Protein AF-A0A8S2RCW6-F1 (afdb_monomer)

Organism: NCBI:txid392030

Foldseek 3Di:
DAAAPVPPPDQQRDWAADDPQWWQPDPDPDTIDRRVLLVVQVVCVVVVHDGCNVVRDTHGPPPPDDDDDDDPPPDDDDDD

Secondary structure (DSSP, 8-state):
-EEBTTTBS-TT-EEEEPPTTEE--S-SS--EEEHHHHHHHHHHHHTT----GGG-SPEES--S---S------S-----

Mean predicted aligned error: 11.44 Å

Solvent-accessible surface area (backbone atoms only — not comparable to full-atom values): 5221 Å² total; per-residue (Å²): 118,45,64,38,91,91,63,43,92,44,88,49,29,31,33,42,64,54,55,93,68,35,35,58,76,62,100,57,99,60,64,58,45,53,28,46,59,49,54,54,26,42,54,29,49,78,72,72,43,93,57,57,44,91,70,72,54,62,39,70,68,78,81,83,72,82,74,98,76,75,82,83,82,82,75,77,93,76,89,133

pLDDT: mean 77.24, std 19.56, range [38.66, 98.19]

Radius of gyration: 17.41 Å; Cα contacts (8 Å, |Δi|>4): 84; chains: 1; bounding box: 53×39×35 Å

Sequence (80 aa):
MIPEEETGFDLASYRCICKVGYEYPFNSMKNYFEGALIEHEYAKMLRGEINAYENMQCRSIDQQLEPRYYSSDCVQNQSL

Structure (mmCIF, N/CA/C/O backbone):
data_AF-A0A8S2RCW6-F1
#
_entry.id   AF-A0A8S2RCW6-F1
#
loop_
_atom_site.group_PDB
_atom_site.id
_atom_site.type_symbol
_atom_site.label_atom_id
_atom_site.label_alt_id
_atom_site.label_comp_id
_atom_site.label_asym_id
_atom_site.label_entity_id
_atom_site.label_seq_id
_atom_site.pdbx_PDB_ins_code
_atom_site.Cartn_x
_atom_site.Cartn_y
_atom_site.Cartn_z
_atom_site.occupancy
_atom_site.B_iso_or_equiv
_atom_site.auth_seq_id
_atom_site.auth_comp_id
_atom_site.auth_asym_id
_atom_site.auth_atom_id
_atom_site.pdbx_PDB_model_num
ATOM 1 N N . MET A 1 1 ? 3.028 -3.656 -10.832 1.00 59.91 1 MET A N 1
ATOM 2 C CA . MET A 1 1 ? 3.785 -4.764 -10.225 1.00 59.91 1 MET A CA 1
ATOM 3 C C . MET A 1 1 ? 5.082 -4.861 -10.990 1.00 59.91 1 MET A C 1
ATOM 5 O O . MET A 1 1 ? 5.034 -4.879 -12.214 1.00 59.91 1 MET A O 1
ATOM 9 N N . ILE A 1 2 ? 6.208 -4.799 -10.292 1.00 71.75 2 ILE A N 1
ATOM 10 C CA . ILE A 1 2 ? 7.540 -4.972 -10.878 1.00 71.75 2 ILE A CA 1
ATOM 11 C C . ILE A 1 2 ? 8.169 -6.161 -10.142 1.00 71.75 2 ILE A C 1
ATOM 13 O O . ILE A 1 2 ? 8.233 -6.068 -8.915 1.00 71.75 2 ILE A O 1
ATOM 17 N N . PRO A 1 3 ? 8.561 -7.249 -10.826 1.00 71.31 3 PRO A N 1
ATOM 18 C CA . PRO A 1 3 ? 9.244 -8.380 -10.198 1.00 71.31 3 PRO A CA 1
ATOM 19 C C . PRO A 1 3 ? 10.571 -7.966 -9.554 1.00 71.31 3 PRO A C 1
ATOM 21 O O . PRO A 1 3 ? 11.168 -6.963 -9.954 1.00 71.31 3 PRO A O 1
ATOM 24 N N . GLU A 1 4 ? 11.037 -8.726 -8.569 1.00 72.25 4 GLU A N 1
ATOM 25 C CA . GLU A 1 4 ? 12.400 -8.580 -8.051 1.00 72.25 4 GLU A CA 1
ATOM 26 C C . GLU A 1 4 ? 13.397 -9.378 -8.907 1.00 72.25 4 GLU A C 1
ATOM 28 O O . GLU A 1 4 ? 13.188 -10.554 -9.200 1.00 72.25 4 GLU A O 1
ATOM 33 N N . GLU A 1 5 ? 14.492 -8.726 -9.310 1.00 67.62 5 GLU A N 1
ATOM 34 C CA . GLU A 1 5 ? 15.456 -9.239 -10.304 1.00 67.62 5 GLU A CA 1
ATOM 35 C C . GLU A 1 5 ? 16.095 -10.584 -9.904 1.00 67.62 5 GLU A C 1
ATOM 37 O O . GLU A 1 5 ? 16.411 -11.402 -10.762 1.00 67.62 5 GLU A O 1
ATOM 42 N N . GLU A 1 6 ? 16.247 -10.836 -8.600 1.00 65.75 6 GLU A N 1
ATOM 43 C CA . GLU A 1 6 ? 16.949 -12.008 -8.056 1.00 65.75 6 GLU A CA 1
ATOM 44 C C . GLU A 1 6 ? 16.028 -13.221 -7.824 1.00 65.75 6 GLU A C 1
ATOM 46 O O . GLU A 1 6 ? 16.507 -14.346 -7.693 1.00 65.75 6 GLU A O 1
ATOM 51 N N . THR A 1 7 ? 14.710 -13.008 -7.740 1.00 63.16 7 THR A N 1
ATOM 52 C CA . THR A 1 7 ? 13.738 -14.050 -7.355 1.00 63.16 7 THR A CA 1
ATOM 53 C C . THR A 1 7 ? 12.741 -14.401 -8.462 1.00 63.16 7 THR A C 1
ATOM 55 O O . THR A 1 7 ? 11.987 -15.358 -8.327 1.00 63.16 7 THR A O 1
ATOM 58 N N . GLY A 1 8 ? 12.765 -13.704 -9.603 1.00 65.00 8 GLY A N 1
ATOM 59 C CA . GLY A 1 8 ? 11.920 -14.039 -10.751 1.00 65.00 8 GLY A CA 1
ATOM 60 C C . GLY A 1 8 ? 10.434 -13.721 -10.525 1.00 65.00 8 GLY A C 1
ATOM 61 O O . GLY A 1 8 ? 10.089 -12.772 -9.828 1.00 65.00 8 GLY A O 1
ATOM 62 N N . PHE A 1 9 ? 9.535 -14.480 -11.163 1.00 64.12 9 PHE A N 1
ATOM 63 C CA . PHE A 1 9 ? 8.073 -14.281 -11.102 1.00 64.12 9 PHE A CA 1
ATOM 64 C C . PHE A 1 9 ? 7.402 -15.123 -10.006 1.00 64.12 9 PHE A C 1
ATOM 66 O O . PHE A 1 9 ? 6.321 -15.676 -10.220 1.00 64.12 9 PHE A O 1
ATOM 73 N N . ASP A 1 10 ? 8.043 -15.249 -8.850 1.00 73.88 10 ASP A N 1
ATOM 74 C CA . ASP A 1 10 ? 7.475 -15.992 -7.730 1.00 73.88 10 ASP A CA 1
ATOM 75 C C . ASP A 1 10 ? 6.418 -15.165 -6.974 1.00 73.88 10 ASP A C 1
ATOM 77 O O . ASP A 1 10 ? 6.403 -13.928 -7.003 1.00 73.88 10 ASP A O 1
ATOM 81 N N . LEU A 1 11 ? 5.497 -15.863 -6.295 1.00 72.12 11 LEU A N 1
ATOM 82 C CA . LEU A 1 11 ? 4.582 -15.238 -5.331 1.00 72.12 11 LEU A CA 1
ATOM 83 C C . LEU A 1 11 ? 5.404 -14.457 -4.301 1.00 72.12 11 LEU A C 1
ATOM 85 O O . LEU A 1 11 ? 6.518 -14.861 -3.975 1.00 72.12 11 LEU A O 1
ATOM 89 N N . ALA A 1 12 ? 4.871 -13.341 -3.804 1.00 80.19 12 ALA A N 1
ATOM 90 C CA . ALA A 1 12 ? 5.562 -12.397 -2.925 1.00 80.19 12 ALA A CA 1
ATOM 91 C C . ALA A 1 12 ? 6.751 -11.613 -3.542 1.00 80.19 12 ALA A C 1
ATOM 93 O O . ALA A 1 12 ? 7.088 -10.546 -3.019 1.00 80.19 12 ALA A O 1
ATOM 94 N N . SER A 1 13 ? 7.322 -12.052 -4.671 1.00 84.62 13 SER A N 1
ATOM 95 C CA . SER A 1 13 ? 8.509 -11.476 -5.330 1.00 84.62 13 SER A CA 1
ATOM 96 C C . SER A 1 13 ? 8.195 -10.345 -6.314 1.00 84.62 13 SER A C 1
ATOM 98 O O . SER A 1 13 ? 8.654 -10.306 -7.458 1.00 84.62 13 SER A O 1
ATOM 100 N N . TYR A 1 14 ? 7.395 -9.379 -5.872 1.00 85.50 14 TYR A N 1
ATOM 101 C CA . TYR A 1 14 ? 7.125 -8.163 -6.633 1.00 85.50 14 TYR A CA 1
ATOM 102 C C . TYR A 1 14 ? 7.029 -6.947 -5.721 1.00 85.50 14 TYR A C 1
ATOM 104 O O . TYR A 1 14 ? 6.769 -7.048 -4.527 1.00 85.50 14 TYR A O 1
ATOM 112 N N . ARG A 1 15 ? 7.154 -5.758 -6.308 1.00 89.38 15 ARG A N 1
ATOM 113 C CA . ARG A 1 15 ? 6.851 -4.484 -5.650 1.00 89.38 15 ARG A CA 1
ATOM 114 C C . ARG A 1 15 ? 5.703 -3.744 -6.323 1.00 89.38 15 ARG A C 1
ATOM 116 O O . ARG A 1 15 ? 5.552 -3.741 -7.555 1.00 89.38 15 ARG A O 1
ATOM 123 N N . CYS A 1 16 ? 4.910 -3.065 -5.505 1.00 88.88 16 CYS A N 1
ATOM 124 C CA . CYS A 1 16 ? 3.846 -2.167 -5.934 1.00 88.88 16 CYS A CA 1
ATOM 125 C C . CYS A 1 16 ? 4.314 -0.717 -5.807 1.00 88.88 16 CYS A C 1
ATOM 127 O O . CYS A 1 16 ? 4.351 -0.156 -4.714 1.00 88.88 16 CYS A O 1
ATOM 129 N N . ILE A 1 17 ? 4.677 -0.125 -6.946 1.00 90.62 17 ILE A N 1
ATOM 130 C CA . ILE A 1 17 ? 4.995 1.301 -7.067 1.00 90.62 17 ILE A CA 1
ATOM 131 C C . ILE A 1 17 ? 3.734 2.107 -7.394 1.00 90.62 17 ILE A C 1
ATOM 133 O O . ILE A 1 17 ? 2.841 1.619 -8.095 1.00 90.62 17 ILE A O 1
ATOM 137 N N . CYS A 1 18 ? 3.674 3.346 -6.915 1.00 89.31 18 CYS A N 1
ATOM 138 C CA . CYS A 1 18 ? 2.573 4.246 -7.235 1.00 89.31 18 CYS A CA 1
ATOM 139 C C . CYS A 1 18 ? 2.618 4.691 -8.701 1.00 89.31 18 CYS A C 1
ATOM 141 O O . CYS A 1 18 ? 3.686 4.872 -9.287 1.00 89.31 18 CYS A O 1
ATOM 143 N N . LYS A 1 19 ? 1.434 4.843 -9.304 1.00 86.88 19 LYS A N 1
ATOM 144 C CA . LYS A 1 19 ? 1.290 5.415 -10.648 1.00 86.88 19 LYS A CA 1
ATOM 145 C C . LYS A 1 19 ? 1.585 6.916 -10.608 1.00 86.88 19 LYS A C 1
ATOM 147 O O . LYS A 1 19 ? 1.469 7.545 -9.561 1.00 86.88 19 LYS A O 1
ATOM 152 N N . VAL A 1 20 ? 1.902 7.499 -11.763 1.00 85.56 20 VAL A N 1
ATOM 153 C CA . VAL A 1 20 ? 2.024 8.959 -11.913 1.00 85.56 20 VAL A CA 1
ATOM 154 C C . VAL A 1 20 ? 0.750 9.645 -11.394 1.00 85.56 20 VAL A C 1
ATOM 156 O O . VAL A 1 20 ? -0.352 9.180 -11.678 1.00 85.56 20 VAL A O 1
ATOM 159 N N . GLY A 1 21 ? 0.909 10.717 -10.610 1.00 86.38 21 GLY A N 1
ATOM 160 C CA . GLY A 1 21 ? -0.193 11.415 -9.927 1.00 86.38 21 GLY A CA 1
ATOM 161 C C . GLY A 1 21 ? -0.536 10.865 -8.536 1.00 86.38 21 GLY A C 1
ATOM 162 O O . GLY A 1 21 ? -1.337 11.466 -7.821 1.00 86.38 21 GLY A O 1
ATOM 163 N N . TYR A 1 22 ? 0.098 9.766 -8.122 1.00 88.81 22 TYR A N 1
ATOM 164 C CA . TYR A 1 22 ? -0.063 9.167 -6.802 1.00 88.81 22 TYR A CA 1
ATOM 165 C C . TYR A 1 22 ? 1.286 9.003 -6.102 1.00 88.81 22 TYR A C 1
ATOM 167 O O . TYR A 1 22 ? 2.305 8.737 -6.737 1.00 88.81 22 TYR A O 1
ATOM 175 N N . GLU A 1 23 ? 1.280 9.109 -4.780 1.00 89.88 23 GLU A N 1
ATOM 176 C CA . GLU A 1 23 ? 2.455 8.948 -3.935 1.00 89.88 23 GLU A CA 1
ATOM 177 C C . GLU A 1 23 ? 2.253 7.898 -2.845 1.00 89.88 23 GLU A C 1
ATOM 179 O O . GLU A 1 23 ? 1.135 7.560 -2.437 1.00 89.88 23 GLU A O 1
ATOM 184 N N . TYR A 1 24 ? 3.383 7.373 -2.383 1.00 90.69 24 TYR A N 1
ATOM 185 C CA . TYR A 1 24 ? 3.439 6.462 -1.256 1.00 90.69 24 TYR A CA 1
ATOM 186 C C . TYR A 1 24 ? 3.044 7.228 0.020 1.00 90.69 24 TYR A C 1
ATOM 188 O O . TYR A 1 24 ? 3.656 8.253 0.322 1.00 90.69 24 TYR A O 1
ATOM 196 N N . PRO A 1 25 ? 2.015 6.785 0.764 1.00 89.31 25 PRO A N 1
ATOM 197 C CA . PRO A 1 25 ? 1.400 7.614 1.802 1.00 89.31 25 PRO A CA 1
ATOM 198 C C . PRO A 1 25 ? 2.196 7.649 3.114 1.00 89.31 25 PRO A C 1
ATOM 200 O O . PRO A 1 25 ? 1.912 8.489 3.969 1.00 89.31 25 PRO A O 1
ATOM 203 N N . PHE A 1 26 ? 3.166 6.746 3.302 1.00 87.81 26 PHE A N 1
ATOM 204 C CA . PHE A 1 26 ? 3.930 6.631 4.543 1.00 87.81 26 PHE A CA 1
ATOM 205 C C . PHE A 1 26 ? 5.282 7.335 4.428 1.00 87.81 26 PHE A C 1
ATOM 207 O O . PHE A 1 26 ? 5.985 7.205 3.430 1.00 87.81 26 PHE A O 1
ATOM 214 N N . ASN A 1 27 ? 5.685 8.041 5.485 1.00 82.81 27 ASN A N 1
ATOM 215 C CA . ASN A 1 27 ? 7.004 8.663 5.555 1.00 82.81 27 ASN A CA 1
ATOM 216 C C . ASN A 1 27 ? 8.075 7.590 5.829 1.00 82.81 27 ASN A C 1
ATOM 218 O O . ASN A 1 27 ? 8.356 7.260 6.981 1.00 82.81 27 ASN A O 1
ATOM 222 N N . SER A 1 28 ? 8.614 6.992 4.766 1.00 83.25 28 SER A N 1
ATOM 223 C CA . SER A 1 28 ? 9.609 5.917 4.807 1.00 83.25 28 SER A CA 1
ATOM 224 C C . SER A 1 28 ? 10.734 6.189 3.812 1.00 83.25 28 SER A C 1
ATOM 226 O O . SER A 1 28 ? 10.569 6.942 2.857 1.00 83.25 28 SER A O 1
ATOM 228 N N . MET A 1 29 ? 11.876 5.524 3.998 1.00 83.81 29 MET A N 1
ATOM 229 C CA . MET A 1 29 ? 12.951 5.509 2.997 1.00 83.81 29 MET A CA 1
ATOM 230 C C . MET A 1 29 ? 12.545 4.770 1.709 1.00 83.81 29 MET A C 1
ATOM 232 O O . MET A 1 29 ? 13.185 4.939 0.675 1.00 83.81 29 MET A O 1
ATOM 236 N N . LYS A 1 30 ? 11.502 3.930 1.768 1.00 84.94 30 LYS A N 1
ATOM 237 C CA . LYS A 1 30 ? 10.940 3.206 0.618 1.00 84.94 30 LYS A CA 1
ATOM 238 C C . LYS A 1 30 ? 9.718 3.950 0.068 1.00 84.94 30 LYS A C 1
ATOM 240 O O . LYS A 1 30 ? 8.955 4.523 0.837 1.00 84.94 30 LYS A O 1
ATOM 245 N N . ASN A 1 31 ? 9.506 3.881 -1.247 1.00 86.56 31 ASN A N 1
ATOM 246 C CA . ASN A 1 31 ? 8.376 4.496 -1.964 1.00 86.56 31 ASN A CA 1
ATOM 247 C C . ASN A 1 31 ? 7.467 3.463 -2.667 1.00 86.56 31 ASN A C 1
ATOM 249 O O . ASN A 1 31 ? 6.813 3.768 -3.666 1.00 86.56 31 ASN A O 1
ATOM 253 N N . TYR A 1 32 ? 7.468 2.225 -2.180 1.00 90.06 32 TYR A N 1
ATOM 254 C CA . TYR A 1 32 ? 6.715 1.105 -2.735 1.00 90.06 32 TYR A CA 1
ATOM 255 C C . TYR A 1 32 ? 6.240 0.181 -1.617 1.00 90.06 32 TYR A C 1
ATOM 257 O O . TYR A 1 32 ? 6.799 0.175 -0.520 1.00 90.06 32 TYR A O 1
ATOM 265 N N . PHE A 1 33 ? 5.242 -0.636 -1.928 1.00 92.19 33 PHE A N 1
ATOM 266 C CA . PHE A 1 33 ? 4.816 -1.740 -1.076 1.00 92.19 33 PHE A CA 1
ATOM 267 C C . PHE A 1 33 ? 5.483 -3.042 -1.519 1.00 92.19 33 PHE A C 1
ATOM 269 O O . PHE A 1 33 ? 5.508 -3.350 -2.714 1.00 92.19 33 PHE A O 1
ATOM 276 N N . GLU A 1 34 ? 6.011 -3.800 -0.563 1.00 91.50 34 GLU A N 1
ATOM 277 C CA . GLU A 1 34 ? 6.531 -5.151 -0.789 1.00 91.50 34 GLU A CA 1
ATOM 278 C C . GLU A 1 34 ? 5.368 -6.114 -1.055 1.00 91.50 34 GLU A C 1
ATOM 280 O O . GLU A 1 34 ? 4.395 -6.139 -0.298 1.00 91.50 34 GLU A O 1
ATOM 285 N N . GLY A 1 35 ? 5.457 -6.902 -2.127 1.00 90.12 35 GLY A N 1
ATOM 286 C CA . GLY A 1 35 ? 4.427 -7.860 -2.533 1.00 90.12 35 GLY A CA 1
ATOM 287 C C . GLY A 1 35 ? 4.156 -8.892 -1.447 1.00 90.12 35 GLY A C 1
ATOM 288 O O . GLY A 1 35 ? 3.003 -9.090 -1.077 1.00 90.12 35 GLY A O 1
ATOM 289 N N . ALA A 1 36 ? 5.218 -9.424 -0.836 1.00 91.56 36 ALA A N 1
ATOM 290 C CA . ALA A 1 36 ? 5.145 -10.301 0.332 1.00 91.56 36 ALA A CA 1
ATOM 291 C C . ALA A 1 36 ? 4.257 -9.742 1.455 1.00 91.56 36 ALA A C 1
ATOM 293 O O . ALA A 1 36 ? 3.419 -10.449 2.014 1.00 91.56 36 ALA A O 1
ATOM 294 N N . LEU A 1 37 ? 4.423 -8.455 1.775 1.00 93.38 37 LEU A N 1
ATOM 295 C CA . LEU A 1 37 ? 3.660 -7.806 2.836 1.00 93.38 37 LEU A CA 1
ATOM 296 C C . LEU A 1 37 ? 2.201 -7.587 2.423 1.00 93.38 37 LEU A C 1
ATOM 298 O O . LEU A 1 37 ? 1.307 -7.802 3.237 1.00 93.38 37 LEU A O 1
ATOM 3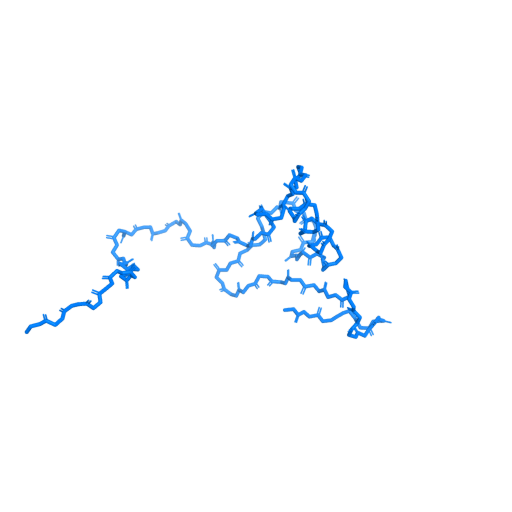02 N N . ILE A 1 38 ? 1.955 -7.201 1.165 1.00 93.62 38 ILE A N 1
ATOM 303 C CA . ILE A 1 38 ? 0.594 -7.072 0.622 1.00 93.62 38 ILE A CA 1
ATOM 304 C C . ILE A 1 38 ? -0.142 -8.407 0.733 1.00 93.62 38 ILE A C 1
ATOM 306 O O . ILE A 1 38 ? -1.254 -8.446 1.254 1.00 93.62 38 ILE A O 1
ATOM 310 N N . GLU A 1 39 ? 0.467 -9.495 0.259 1.00 94.12 39 GLU A N 1
ATOM 311 C CA . GLU A 1 39 ? -0.139 -10.828 0.290 1.00 94.12 39 GLU A CA 1
ATOM 312 C C . GLU A 1 39 ? -0.411 -11.294 1.723 1.00 94.12 39 GLU A C 1
ATOM 314 O O . GLU A 1 39 ? -1.477 -11.843 2.012 1.00 94.12 39 GLU A O 1
ATOM 319 N N . HIS A 1 40 ? 0.516 -11.024 2.645 1.00 95.75 40 HIS A N 1
ATOM 320 C CA . HIS A 1 40 ? 0.351 -11.356 4.058 1.00 95.75 40 HIS A CA 1
ATOM 321 C C . HIS A 1 40 ? -0.831 -10.622 4.699 1.00 95.75 40 HIS A C 1
ATOM 323 O O . HIS A 1 40 ? -1.677 -11.247 5.344 1.00 95.75 40 HIS A O 1
ATOM 329 N N . GLU A 1 41 ? -0.927 -9.304 4.504 1.00 96.94 41 GLU A N 1
ATOM 330 C CA . GLU A 1 41 ? -2.038 -8.504 5.033 1.00 96.94 41 GLU A CA 1
ATOM 331 C C . GLU A 1 41 ? -3.368 -8.851 4.349 1.00 96.94 41 GLU A C 1
ATOM 333 O O . GLU A 1 41 ? -4.409 -8.888 5.006 1.00 96.94 41 GLU A O 1
ATOM 338 N N . TYR A 1 42 ? -3.341 -9.204 3.062 1.00 95.81 42 TYR A N 1
ATOM 339 C CA . TYR A 1 42 ? -4.511 -9.712 2.348 1.00 95.81 42 TYR A CA 1
ATOM 340 C C . TYR A 1 42 ? -5.004 -11.040 2.933 1.00 95.81 42 TYR A C 1
ATOM 342 O O . TYR A 1 42 ? -6.198 -11.222 3.166 1.00 95.81 42 TYR A O 1
ATOM 350 N N . ALA A 1 43 ? -4.094 -11.965 3.244 1.00 97.00 43 ALA A N 1
ATOM 351 C CA . ALA A 1 43 ? -4.454 -13.238 3.855 1.00 97.00 43 ALA A CA 1
ATOM 352 C C . ALA A 1 43 ? -5.093 -13.047 5.244 1.00 97.00 43 ALA A C 1
ATOM 354 O O . ALA A 1 43 ? -6.037 -13.761 5.584 1.00 97.00 43 ALA A O 1
ATOM 355 N N . LYS A 1 44 ? -4.623 -12.069 6.034 1.00 98.06 44 LYS A N 1
ATOM 356 C CA . LYS A 1 44 ? -5.273 -11.671 7.297 1.00 98.06 44 LYS A CA 1
ATOM 357 C C . LYS A 1 44 ? -6.682 -11.128 7.061 1.00 98.06 44 LYS A C 1
ATOM 359 O O . LYS A 1 44 ? -7.610 -11.545 7.750 1.00 98.06 44 LYS A O 1
ATOM 364 N N . MET A 1 45 ? -6.852 -10.258 6.062 1.00 97.88 45 MET A N 1
ATOM 365 C CA . MET A 1 45 ? -8.161 -9.725 5.671 1.00 97.88 45 MET A CA 1
ATOM 366 C C . MET A 1 45 ? -9.146 -10.852 5.327 1.00 97.88 45 MET A C 1
ATOM 368 O O . MET A 1 45 ? -10.265 -10.859 5.833 1.00 97.88 45 MET A O 1
ATOM 372 N N . LEU A 1 46 ? -8.718 -11.854 4.548 1.00 97.56 46 LEU A N 1
ATOM 373 C CA . LEU A 1 46 ? -9.547 -13.017 4.203 1.00 97.56 46 LEU A CA 1
ATOM 374 C C . LEU A 1 46 ? -9.952 -13.866 5.419 1.00 97.56 46 LEU A C 1
ATOM 376 O O . LEU A 1 46 ? -11.018 -14.477 5.408 1.00 97.56 46 LEU A O 1
ATOM 380 N N . ARG A 1 47 ? -9.123 -13.906 6.469 1.00 98.19 47 ARG A N 1
ATOM 381 C CA . ARG A 1 47 ? -9.427 -14.599 7.733 1.00 98.19 47 ARG A CA 1
ATOM 382 C C . ARG A 1 47 ? -10.254 -13.755 8.712 1.00 98.19 47 ARG A C 1
ATOM 384 O O . ARG A 1 47 ? -10.608 -14.255 9.776 1.00 98.19 47 ARG A O 1
ATOM 391 N N . GLY A 1 48 ? -10.569 -12.501 8.377 1.00 97.25 48 GLY A N 1
ATOM 392 C CA . GLY A 1 48 ? -11.256 -11.571 9.280 1.00 97.25 48 GLY A CA 1
ATOM 393 C C . GLY A 1 48 ? -10.383 -11.091 10.445 1.00 97.25 48 GLY A C 1
ATOM 394 O O . GLY A 1 48 ? -10.902 -10.663 11.473 1.00 97.25 48 GLY A O 1
ATOM 395 N N . GLU A 1 49 ? -9.060 -11.181 10.309 1.00 98.19 49 GLU A N 1
ATOM 396 C CA . GLU A 1 49 ? -8.107 -10.697 11.303 1.00 98.19 49 GLU A CA 1
ATOM 397 C C . GLU A 1 49 ? -7.867 -9.189 11.146 1.00 98.19 49 GLU A C 1
ATOM 399 O O . GLU A 1 49 ? -8.054 -8.608 10.071 1.00 98.19 49 GLU A O 1
ATOM 404 N N . ILE A 1 50 ? -7.383 -8.553 12.219 1.00 97.50 50 ILE A N 1
ATOM 405 C CA . ILE A 1 50 ? -6.871 -7.180 12.148 1.00 97.50 50 ILE A CA 1
ATOM 406 C C . ILE A 1 50 ? -5.735 -7.152 11.125 1.00 97.50 50 ILE A C 1
ATOM 408 O O . ILE A 1 50 ? -4.747 -7.880 11.250 1.00 97.50 50 ILE A O 1
ATOM 412 N N . ASN A 1 51 ? -5.887 -6.304 10.117 1.00 97.56 51 ASN A N 1
ATOM 413 C CA . ASN A 1 51 ? -4.980 -6.213 8.986 1.00 97.56 51 ASN A CA 1
ATOM 414 C C . ASN A 1 51 ? -4.812 -4.756 8.549 1.00 97.56 51 ASN A C 1
ATOM 416 O O . ASN A 1 51 ? -5.608 -3.887 8.908 1.00 97.56 51 ASN A O 1
ATOM 420 N N . ALA A 1 52 ? -3.768 -4.503 7.770 1.00 94.81 52 ALA A N 1
ATOM 421 C CA . ALA A 1 52 ? -3.482 -3.198 7.189 1.00 94.81 52 ALA A CA 1
ATOM 422 C C . ALA A 1 52 ? -3.787 -3.127 5.685 1.00 94.81 52 ALA A C 1
ATOM 424 O O . ALA A 1 52 ? -3.505 -2.095 5.080 1.00 94.81 52 ALA A O 1
ATOM 425 N N . TYR A 1 53 ? -4.348 -4.183 5.080 1.00 95.00 53 TYR A N 1
ATOM 426 C CA . TYR A 1 53 ? -4.446 -4.332 3.624 1.00 95.00 53 TYR A CA 1
ATOM 427 C C . TYR A 1 53 ? -5.141 -3.141 2.950 1.00 95.00 53 TYR A C 1
ATOM 429 O O . TYR A 1 53 ? -4.615 -2.580 1.993 1.00 95.00 53 TYR A O 1
ATOM 437 N N . GLU A 1 54 ? -6.264 -2.673 3.499 1.00 92.12 54 GLU A N 1
ATOM 438 C CA . GLU A 1 54 ? -7.011 -1.526 2.953 1.00 92.12 54 GLU A CA 1
ATOM 439 C C . GLU A 1 54 ? -6.239 -0.194 3.021 1.00 92.12 54 GLU A C 1
ATOM 441 O O . GLU A 1 54 ? -6.496 0.728 2.247 1.00 92.12 54 GLU A O 1
ATOM 446 N N . ASN A 1 55 ? -5.252 -0.092 3.915 1.00 91.12 55 ASN A N 1
ATOM 447 C CA . ASN A 1 55 ? -4.387 1.081 4.046 1.00 91.12 55 ASN A CA 1
ATOM 448 C C . ASN A 1 55 ? -3.128 0.986 3.164 1.00 91.12 55 ASN A C 1
ATOM 450 O O . ASN A 1 55 ? -2.380 1.959 3.057 1.00 91.12 55 ASN A O 1
ATOM 454 N N . MET A 1 56 ? -2.877 -0.156 2.515 1.00 92.69 56 MET A N 1
ATOM 455 C CA . MET A 1 56 ? -1.731 -0.372 1.623 1.00 92.69 56 MET A CA 1
ATOM 456 C C . MET A 1 56 ? -2.016 0.117 0.195 1.00 92.69 56 MET A C 1
ATOM 458 O O . MET A 1 56 ? -1.851 -0.609 -0.785 1.00 92.69 56 MET A O 1
ATOM 462 N N . GLN A 1 57 ? -2.447 1.372 0.073 1.00 91.06 57 GLN A N 1
ATOM 463 C CA . GLN A 1 57 ? -2.784 2.014 -1.197 1.00 91.06 57 GLN A CA 1
ATOM 464 C C . GLN A 1 57 ? -2.085 3.366 -1.345 1.00 91.06 57 GLN A C 1
ATOM 466 O O . GLN A 1 57 ? -1.813 4.055 -0.366 1.00 91.06 57 GLN A O 1
ATOM 471 N N . CYS A 1 58 ? -1.775 3.755 -2.581 1.00 91.44 58 CYS A N 1
A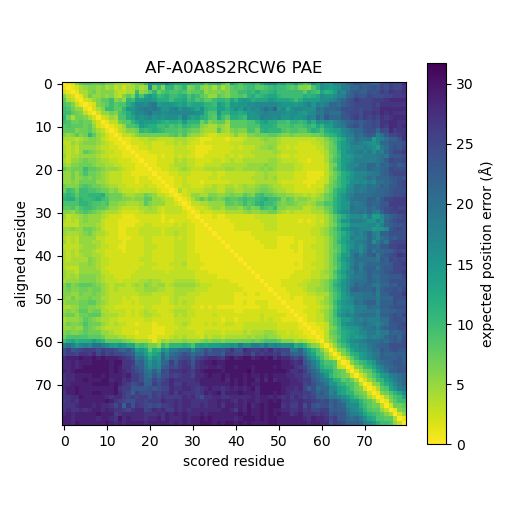TOM 472 C CA . CYS A 1 58 ? -1.198 5.068 -2.858 1.00 91.44 58 CYS A CA 1
ATOM 473 C C . CYS A 1 58 ? -2.236 6.180 -2.660 1.00 91.44 58 CYS A C 1
ATOM 475 O O . CYS A 1 58 ? -3.418 5.977 -2.933 1.00 91.44 58 CYS A O 1
ATOM 477 N N . ARG A 1 59 ? -1.790 7.376 -2.260 1.00 89.50 59 ARG A N 1
ATOM 478 C CA . ARG A 1 59 ? -2.651 8.568 -2.164 1.00 89.50 59 ARG A CA 1
ATOM 479 C C . ARG A 1 59 ? -2.420 9.503 -3.347 1.00 89.50 59 ARG A C 1
ATOM 481 O O . ARG A 1 59 ? -1.329 9.515 -3.904 1.00 89.50 59 ARG A O 1
ATOM 488 N N . SER A 1 60 ? -3.426 10.270 -3.751 1.00 87.81 60 SER A N 1
ATOM 489 C CA . SER A 1 60 ? -3.266 11.275 -4.808 1.00 87.81 60 SER A CA 1
ATOM 490 C C . SER A 1 60 ? -2.341 12.402 -4.344 1.00 87.81 60 SER A C 1
ATOM 492 O O . SER A 1 60 ? -2.495 12.893 -3.228 1.00 87.81 60 SER A O 1
ATOM 494 N N . ILE A 1 61 ? -1.427 12.842 -5.210 1.00 82.12 61 ILE A N 1
ATOM 495 C CA . ILE A 1 61 ? -0.531 13.982 -4.938 1.00 82.12 61 ILE A CA 1
ATOM 496 C C . ILE A 1 61 ? -1.313 15.310 -4.971 1.00 82.12 61 ILE A C 1
ATOM 498 O O . ILE A 1 61 ? -0.957 16.271 -4.295 1.00 82.12 61 ILE A O 1
ATOM 502 N N . ASP A 1 62 ? -2.414 15.355 -5.725 1.00 68.19 62 ASP A N 1
ATOM 503 C CA . ASP A 1 62 ? -3.113 16.590 -6.086 1.00 68.19 62 ASP A CA 1
ATOM 504 C C . ASP A 1 62 ? -4.305 16.912 -5.160 1.00 68.19 62 ASP A C 1
ATOM 506 O O . ASP A 1 62 ? -5.451 17.001 -5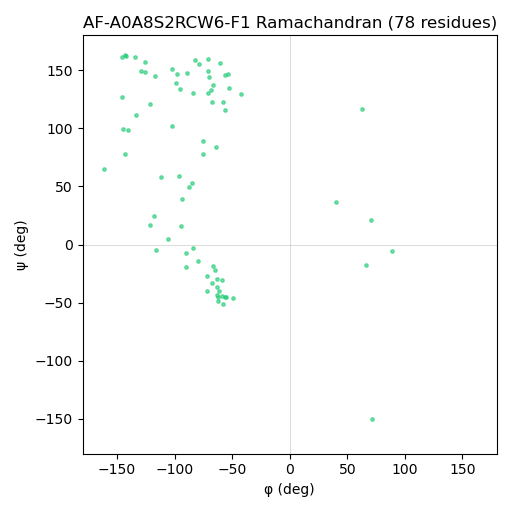.586 1.00 68.19 62 ASP A O 1
ATOM 510 N N . GLN A 1 63 ? -4.048 17.057 -3.854 1.00 58.75 63 GLN A N 1
ATOM 511 C CA . GLN A 1 63 ? -5.055 17.535 -2.883 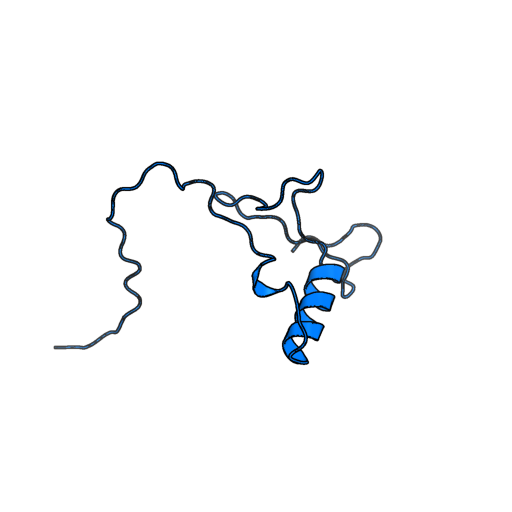1.00 58.75 63 GLN A CA 1
ATOM 512 C C . GLN A 1 63 ? -4.988 19.053 -2.615 1.00 58.75 63 GLN A C 1
ATOM 514 O O . GLN A 1 63 ? -5.552 19.524 -1.628 1.00 58.75 63 GLN A O 1
ATOM 519 N N . GLN A 1 64 ? -4.313 19.845 -3.461 1.00 55.44 64 GLN A N 1
ATOM 520 C CA . GLN A 1 64 ? -4.173 21.296 -3.244 1.00 55.44 64 GLN A CA 1
ATOM 521 C C . GLN A 1 64 ? -4.697 22.217 -4.353 1.00 55.44 64 GLN A C 1
ATOM 523 O O . GLN A 1 64 ? -4.423 23.410 -4.289 1.00 55.44 64 GLN A O 1
ATOM 528 N N . LEU A 1 65 ? -5.536 21.746 -5.278 1.00 51.78 65 LEU A N 1
ATOM 529 C CA . LEU A 1 65 ? -6.396 22.617 -6.092 1.00 51.78 65 LEU A CA 1
ATOM 530 C C . LEU A 1 65 ? -7.758 21.947 -6.318 1.00 51.78 65 LEU A C 1
ATOM 532 O O . LEU A 1 65 ? -8.052 21.429 -7.388 1.00 51.78 65 LEU A O 1
ATOM 536 N N . GLU A 1 66 ? -8.625 21.987 -5.307 1.00 48.88 66 GLU A N 1
ATOM 537 C CA . GLU A 1 66 ? -10.058 21.859 -5.578 1.00 48.88 66 GLU A CA 1
ATOM 538 C C . GLU A 1 66 ? -10.524 23.113 -6.331 1.00 48.88 66 GLU A C 1
ATOM 540 O O . GLU A 1 66 ? -10.256 24.243 -5.908 1.00 48.88 66 GLU A O 1
ATOM 545 N N . PRO A 1 67 ? -11.291 22.929 -7.410 1.00 45.47 67 PRO A N 1
ATOM 546 C CA . PRO A 1 67 ? -12.716 23.112 -7.199 1.00 45.47 67 PRO A CA 1
ATOM 547 C C . PRO A 1 67 ? -13.536 2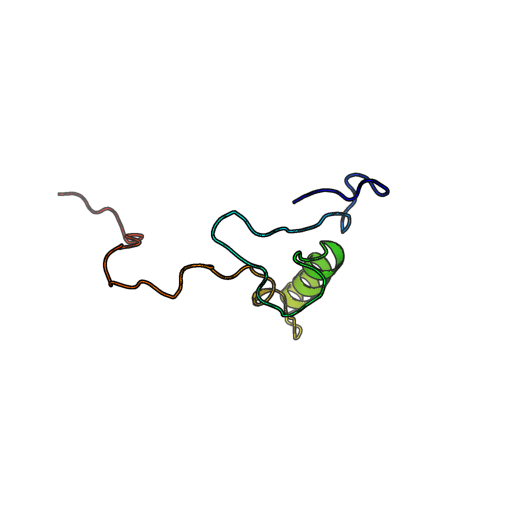1.978 -7.817 1.00 45.47 67 PRO A C 1
ATOM 549 O O . PRO A 1 67 ? -13.687 21.925 -9.030 1.00 45.47 67 PRO A O 1
ATOM 552 N N . ARG A 1 68 ? -14.169 21.145 -6.979 1.00 48.66 68 ARG A N 1
ATOM 553 C CA . ARG A 1 68 ? -15.623 20.851 -6.977 1.00 48.66 68 ARG A CA 1
ATOM 554 C C . ARG A 1 68 ? -16.320 20.692 -8.347 1.00 48.66 68 ARG A C 1
ATOM 556 O O . ARG A 1 68 ? -17.475 21.093 -8.483 1.00 48.66 68 ARG A O 1
ATOM 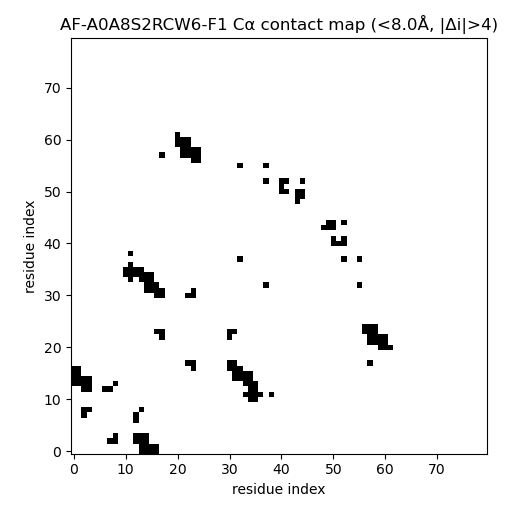563 N N . TYR A 1 69 ? -15.671 20.110 -9.354 1.00 47.78 69 TYR A N 1
ATOM 564 C CA . TYR A 1 69 ? -16.279 19.874 -10.668 1.00 47.78 69 TYR A CA 1
ATOM 565 C C . TYR A 1 69 ? -15.522 18.820 -11.489 1.00 47.78 69 TYR A C 1
ATOM 567 O O . TYR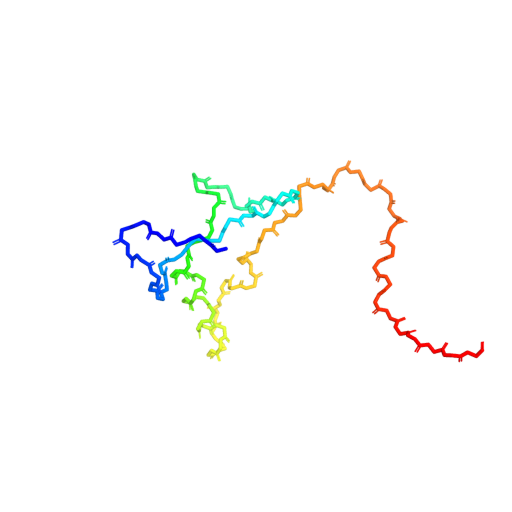 A 1 69 ? -14.985 19.097 -12.556 1.00 47.78 69 TYR A O 1
ATOM 575 N N . TYR A 1 70 ? -15.500 17.578 -11.019 1.00 43.84 70 TYR A N 1
ATOM 576 C CA . TYR A 1 70 ? -15.484 16.455 -11.951 1.00 43.84 70 TYR A CA 1
ATOM 577 C C . TYR A 1 70 ? -16.298 15.329 -11.337 1.00 43.84 70 TYR A C 1
ATOM 579 O O . TYR A 1 70 ? -15.864 14.641 -10.414 1.00 43.84 70 TYR A O 1
ATOM 587 N N . SER A 1 71 ? -17.541 15.231 -11.799 1.00 43.94 71 SER A N 1
ATOM 588 C CA . SER A 1 71 ? -18.405 14.107 -11.517 1.00 43.94 71 SER A CA 1
ATOM 589 C C . SER A 1 71 ? -17.689 12.840 -11.979 1.00 43.94 71 SER A C 1
ATOM 591 O O . SER A 1 71 ? -17.427 12.632 -13.162 1.00 43.94 71 SER A O 1
ATOM 593 N N . SER A 1 72 ? -17.366 11.955 -11.044 1.00 40.03 72 SER A N 1
ATOM 594 C CA . SER A 1 72 ? -17.361 10.536 -11.358 1.00 40.03 72 SER A CA 1
ATOM 595 C C . SER A 1 72 ? -18.824 10.102 -11.411 1.00 40.03 72 SER A C 1
ATOM 597 O O . SER A 1 72 ? -19.366 9.530 -10.466 1.00 40.03 72 SER A O 1
ATOM 599 N N . ASP A 1 73 ? -19.484 10.429 -12.525 1.00 41.81 73 ASP A N 1
ATOM 600 C CA . ASP A 1 73 ? -20.766 9.840 -12.894 1.00 41.81 73 ASP A CA 1
ATOM 601 C C . ASP A 1 73 ? -20.557 8.342 -13.138 1.00 41.81 73 ASP A C 1
ATOM 603 O O . ASP A 1 73 ? -20.370 7.869 -14.255 1.00 41.81 73 ASP A O 1
ATOM 607 N N . CYS A 1 74 ? -20.590 7.585 -12.048 1.00 43.31 74 CYS A N 1
ATOM 608 C CA . CYS A 1 74 ? -20.862 6.160 -12.047 1.00 43.31 74 CYS A CA 1
ATOM 609 C C . CYS A 1 74 ? -22.217 5.923 -11.375 1.00 43.31 74 CYS A C 1
ATOM 611 O O . CYS A 1 74 ? -22.293 5.186 -10.399 1.00 43.31 74 CYS A O 1
ATOM 613 N N . VAL A 1 75 ? -23.292 6.533 -11.892 1.00 46.12 75 VAL A N 1
ATOM 614 C CA . VAL A 1 75 ? -24.665 6.064 -11.644 1.00 46.12 75 VAL A CA 1
ATOM 615 C C . VAL A 1 75 ? -25.506 6.175 -12.923 1.00 46.12 75 VAL A C 1
ATOM 617 O O . VAL A 1 75 ? -26.031 7.223 -13.265 1.00 46.12 75 VAL A O 1
ATOM 620 N N . GLN A 1 76 ? -25.613 5.017 -13.580 1.00 41.41 76 GLN A N 1
ATOM 621 C CA . GLN A 1 76 ? -26.745 4.469 -14.342 1.00 41.41 76 GLN A CA 1
ATOM 622 C C . GLN A 1 76 ? -27.266 5.186 -15.602 1.00 41.41 76 GLN A C 1
ATOM 624 O O . GLN A 1 76 ? -27.939 6.209 -15.562 1.00 41.41 76 GLN A O 1
ATOM 629 N N . ASN A 1 77 ? 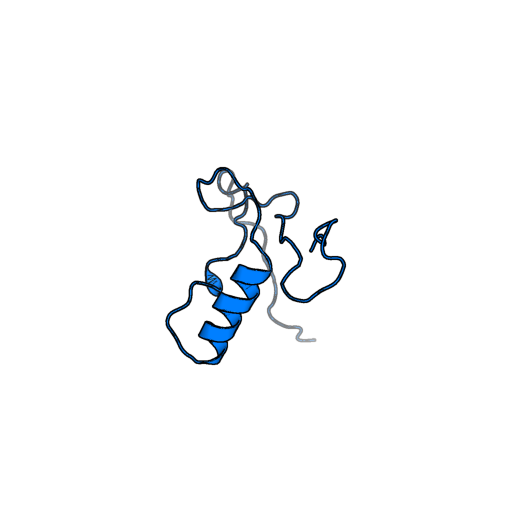-27.124 4.466 -16.723 1.00 38.66 77 ASN A N 1
ATOM 630 C CA . ASN A 1 77 ? -28.083 4.468 -17.828 1.00 38.66 77 ASN A CA 1
ATOM 631 C C . ASN A 1 77 ? -29.533 4.416 -17.317 1.00 38.66 77 ASN A C 1
ATOM 633 O O . ASN A 1 77 ? -29.898 3.461 -16.628 1.00 38.66 77 ASN A O 1
ATOM 637 N N . GLN A 1 78 ? -30.379 5.322 -17.805 1.00 40.66 78 GLN A N 1
ATOM 638 C CA . GLN A 1 78 ? -31.743 4.974 -18.188 1.00 40.66 78 GLN A CA 1
ATOM 639 C C . GLN A 1 78 ? -32.182 5.806 -19.393 1.00 40.66 78 GLN A C 1
ATOM 641 O O . GLN A 1 78 ? -32.058 7.026 -19.425 1.00 40.66 78 GLN A O 1
ATOM 646 N N . SER A 1 79 ? -32.638 5.071 -20.400 1.00 39.62 79 SER A N 1
ATOM 647 C CA . SER A 1 79 ? -33.256 5.514 -21.639 1.00 39.62 79 SER A CA 1
ATOM 648 C C . SER A 1 79 ? -34.484 6.393 -21.401 1.00 39.62 79 SER A C 1
ATOM 650 O O . SER A 1 79 ? -35.267 6.093 -20.500 1.00 39.62 79 SER A O 1
ATOM 652 N N . LEU A 1 80 ? -34.691 7.374 -22.283 1.00 40.88 80 LEU A N 1
ATOM 653 C CA . LEU A 1 80 ? -35.964 7.690 -22.950 1.00 40.88 80 LEU A CA 1
ATOM 654 C C . LEU A 1 80 ? -35.708 8.658 -24.109 1.00 40.88 80 LEU A C 1
ATOM 656 O O . LEU A 1 80 ? -35.038 9.686 -23.877 1.00 40.88 80 L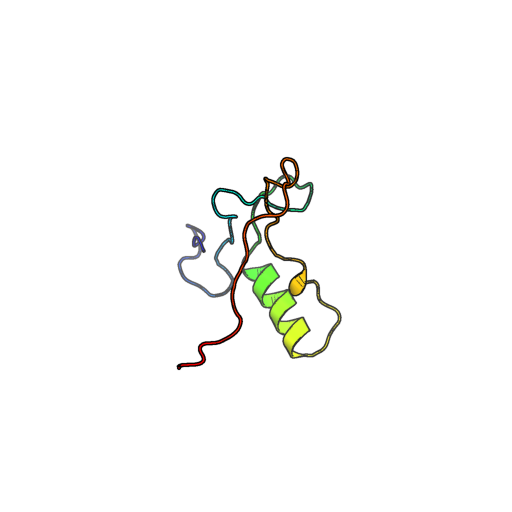EU A O 1
#